Protein AF-A0A2I0T4H5-F1 (afdb_monomer)

Foldseek 3Di:
DCQDPVNLVVVQVVLQVVLVVCVVVVHDDPLQLDADAQADPSRPPDWHDRPPDTHHHDQWHQDPNFIDGNPDDPVRSVVRVVVVVVVVVCVVVVVPDDDDDDDDDDDPDDDDDDDDDPDDDDDDDDDDDDDDDDDDDDDDDDDDDDDDD

pLDDT: mean 70.09, std 22.13, range [31.41, 95.44]

Solvent-accessible surface area (backbone atoms only — not comparable to full-atom values): 10332 Å² total; per-residue (Å²): 114,69,71,38,75,66,33,50,51,51,54,42,52,52,34,45,52,50,44,54,48,29,58,76,68,73,46,85,77,66,60,91,76,49,58,45,69,64,61,60,95,74,45,82,73,78,86,45,50,54,76,95,44,74,47,51,78,38,66,58,50,74,55,99,91,44,78,48,47,40,87,54,52,72,68,57,52,52,51,51,54,50,51,52,52,50,54,56,50,44,63,70,58,67,76,73,77,89,84,82,82,83,79,89,88,77,82,92,78,83,93,76,81,84,89,79,84,92,76,82,88,84,83,90,83,88,83,86,88,80,86,88,83,84,83,88,84,86,85,86,85,84,87,82,88,85,85,90,133

Mean predicted aligned error: 18.09 Å

Nearest PDB structures (foldseek):
  5fvd-assembly2_C  TM=3.727E-01  e=3.040E+00  human metapneumovirus

Sequence (149 aa):
MADTPEGSAAIQQDLDRLGTWAERNQMKFNKGMCRVLHLGRNNPLHQYRLGADLLESSSAKRDWGVLVDNRMTMRQQCALVARKANGILGYWHGQQVEGGHPPPLLCPGEATSGVLCPFLGSPVQEGQGTTGESPVEGYKDDQGTGAPL

Structure (mmCIF, N/CA/C/O backbone):
data_AF-A0A2I0T4H5-F1
#
_entry.id   AF-A0A2I0T4H5-F1
#
loop_
_atom_site.group_PDB
_atom_site.id
_atom_site.type_symbol
_atom_site.label_atom_id
_atom_site.label_alt_id
_atom_site.label_comp_id
_atom_site.label_asym_id
_atom_site.label_entity_id
_atom_site.label_seq_id
_atom_site.pdbx_PDB_ins_code
_atom_site.Cartn_x
_atom_site.Cartn_y
_atom_site.Cartn_z
_atom_site.occupancy
_atom_site.B_iso_or_equiv
_atom_site.auth_seq_id
_atom_site.auth_comp_id
_atom_site.auth_asym_id
_atom_site.auth_atom_id
_atom_site.pdbx_PDB_model_num
ATOM 1 N N . MET A 1 1 ? -6.421 -8.389 -12.008 1.00 49.38 1 MET A N 1
ATOM 2 C CA . MET A 1 1 ? -7.227 -9.076 -10.972 1.00 49.38 1 MET A CA 1
ATOM 3 C C . MET A 1 1 ? -7.369 -8.259 -9.686 1.00 49.38 1 MET A C 1
ATOM 5 O O . MET A 1 1 ? -8.395 -8.403 -9.046 1.00 49.38 1 MET A O 1
ATOM 9 N N . ALA A 1 2 ? -6.436 -7.364 -9.328 1.00 52.47 2 ALA A N 1
ATOM 10 C CA . ALA A 1 2 ? -6.569 -6.523 -8.126 1.00 52.47 2 ALA A CA 1
ATOM 11 C C . ALA A 1 2 ? -7.521 -5.313 -8.274 1.00 52.47 2 ALA A C 1
ATOM 13 O O . ALA A 1 2 ? -8.027 -4.824 -7.275 1.00 52.47 2 ALA A O 1
ATOM 14 N N . ASP A 1 3 ? -7.801 -4.856 -9.499 1.00 64.44 3 ASP A N 1
ATOM 15 C CA . ASP A 1 3 ? -8.631 -3.660 -9.753 1.00 64.44 3 ASP A CA 1
ATOM 16 C C . ASP A 1 3 ? -10.136 -3.969 -9.877 1.00 64.44 3 ASP A C 1
ATOM 18 O O . ASP A 1 3 ? -10.906 -3.175 -10.409 1.00 64.44 3 ASP A O 1
ATOM 22 N N . THR A 1 4 ? -10.549 -5.158 -9.433 1.00 76.56 4 THR A N 1
ATOM 23 C CA . THR A 1 4 ? -11.948 -5.604 -9.442 1.00 76.56 4 THR A CA 1
ATOM 24 C C . THR A 1 4 ? -12.534 -5.479 -8.034 1.00 76.56 4 THR A C 1
ATOM 26 O O . THR A 1 4 ? -11.776 -5.626 -7.068 1.00 76.56 4 THR A O 1
ATOM 29 N N . PRO A 1 5 ? -13.846 -5.220 -7.879 1.00 76.88 5 PRO A N 1
ATOM 30 C CA . PRO A 1 5 ? -14.478 -5.158 -6.560 1.00 76.88 5 PRO A CA 1
ATOM 31 C C . PRO A 1 5 ? -14.263 -6.448 -5.747 1.00 76.88 5 PRO A C 1
ATOM 33 O O . PRO A 1 5 ? -14.064 -6.389 -4.531 1.00 76.88 5 PRO A O 1
ATOM 36 N N . GLU A 1 6 ? -14.187 -7.598 -6.418 1.00 83.75 6 GLU A N 1
ATOM 37 C CA . GLU A 1 6 ? -13.862 -8.896 -5.819 1.00 83.75 6 GLU A CA 1
ATOM 38 C C . GLU A 1 6 ? -12.426 -8.931 -5.270 1.00 83.75 6 GLU A C 1
ATOM 40 O O . GLU A 1 6 ? -12.184 -9.442 -4.177 1.00 83.75 6 GLU A O 1
ATOM 45 N N . GLY A 1 7 ? -11.473 -8.339 -5.997 1.00 85.5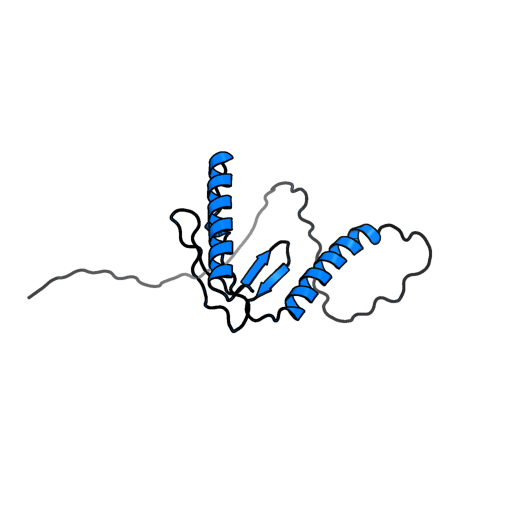0 7 GLY A N 1
ATOM 46 C CA . GLY A 1 7 ? -10.077 -8.225 -5.571 1.00 85.50 7 GLY A CA 1
ATOM 47 C C . GLY A 1 7 ? -9.908 -7.362 -4.319 1.00 85.50 7 GLY A C 1
ATOM 48 O O . GLY A 1 7 ? -9.212 -7.766 -3.387 1.00 85.50 7 GLY A O 1
ATOM 49 N N . SER A 1 8 ? -10.582 -6.209 -4.256 1.00 87.44 8 SER A N 1
ATOM 50 C CA . SER A 1 8 ? -10.573 -5.367 -3.050 1.00 87.44 8 SER A CA 1
ATOM 51 C C . SER A 1 8 ? -11.221 -6.058 -1.849 1.00 87.44 8 SER A C 1
ATOM 53 O O . SER A 1 8 ? -10.695 -5.972 -0.739 1.00 87.44 8 SER A O 1
ATOM 55 N N . ALA A 1 9 ? -12.317 -6.793 -2.061 1.00 91.19 9 ALA A N 1
ATOM 56 C CA . ALA A 1 9 ? -12.983 -7.531 -0.991 1.00 91.19 9 ALA A CA 1
ATOM 57 C C . ALA A 1 9 ? -12.084 -8.637 -0.412 1.00 91.19 9 ALA A C 1
ATOM 59 O O . ALA A 1 9 ? -12.007 -8.785 0.807 1.00 91.19 9 ALA A O 1
ATOM 60 N N . ALA A 1 10 ? -11.352 -9.361 -1.266 1.00 92.50 10 ALA A N 1
ATOM 61 C CA . ALA A 1 10 ? -10.402 -10.383 -0.828 1.00 92.50 10 ALA A CA 1
ATOM 62 C C . ALA A 1 10 ? -9.264 -9.794 0.027 1.00 92.50 10 ALA A C 1
ATOM 64 O O . ALA A 1 10 ? -8.939 -10.338 1.081 1.00 92.50 10 ALA A O 1
ATOM 65 N N . ILE A 1 11 ? -8.704 -8.644 -0.373 1.00 90.69 11 ILE A N 1
ATOM 66 C CA . ILE A 1 11 ? -7.651 -7.965 0.402 1.00 90.69 11 ILE A CA 1
ATOM 67 C C . ILE A 1 11 ? -8.177 -7.519 1.772 1.00 90.69 11 ILE A C 1
ATOM 69 O O . ILE A 1 11 ? -7.495 -7.710 2.780 1.00 90.69 11 ILE A O 1
ATOM 73 N N . GLN A 1 12 ? -9.386 -6.951 1.832 1.00 93.81 12 GLN A N 1
ATOM 74 C CA . GLN A 1 12 ? -9.989 -6.565 3.109 1.00 93.81 12 GLN A CA 1
ATOM 75 C C . GLN A 1 12 ? -10.223 -7.788 4.007 1.00 93.81 12 GLN A C 1
ATOM 77 O O . GLN A 1 12 ? -9.885 -7.750 5.187 1.00 93.81 12 GLN A O 1
ATOM 82 N N . GLN A 1 13 ? -10.711 -8.896 3.445 1.00 95.44 13 GLN A N 1
ATOM 83 C CA . GLN A 1 13 ? -10.909 -10.139 4.191 1.00 95.44 13 GLN A CA 1
ATOM 84 C C . GLN A 1 13 ? -9.596 -10.671 4.785 1.00 95.44 13 GLN A C 1
ATOM 86 O O . GLN A 1 13 ? -9.572 -11.129 5.929 1.00 95.44 13 GLN A O 1
ATOM 91 N N . ASP A 1 14 ? -8.492 -10.607 4.042 1.00 93.38 14 ASP A N 1
ATOM 92 C CA . ASP A 1 14 ? -7.184 -11.015 4.555 1.00 93.38 14 ASP A CA 1
ATOM 93 C C . ASP A 1 14 ? -6.679 -10.089 5.672 1.00 93.38 14 ASP A C 1
ATOM 95 O O . ASP A 1 14 ? -6.104 -10.574 6.651 1.00 93.38 14 ASP A O 1
ATOM 99 N N . LEU A 1 15 ? -6.944 -8.780 5.587 1.00 91.94 15 LEU A N 1
ATOM 100 C CA . LEU A 1 15 ? -6.657 -7.838 6.675 1.00 91.94 15 LEU A CA 1
ATOM 101 C C . LEU A 1 15 ? -7.482 -8.148 7.928 1.00 91.94 15 LEU A C 1
ATOM 103 O O . LEU A 1 15 ? -6.933 -8.147 9.030 1.00 91.94 15 LEU A O 1
ATOM 107 N N . ASP A 1 16 ? -8.761 -8.481 7.777 1.00 92.88 16 ASP A N 1
ATOM 108 C CA . ASP A 1 16 ? -9.620 -8.855 8.904 1.00 92.88 16 ASP A CA 1
ATOM 109 C C . ASP A 1 16 ? -9.098 -10.129 9.584 1.00 92.88 16 ASP A C 1
ATOM 111 O O . ASP A 1 16 ? -8.956 -10.182 10.810 1.00 92.88 16 ASP A O 1
ATOM 115 N N . ARG A 1 17 ? -8.707 -11.136 8.788 1.00 93.94 17 ARG A N 1
ATOM 116 C CA . ARG A 1 17 ? -8.087 -12.377 9.288 1.00 93.94 17 ARG A CA 1
ATOM 117 C C . ARG A 1 17 ? -6.769 -12.104 10.008 1.00 93.94 17 ARG A C 1
ATOM 119 O O . ARG A 1 17 ? -6.513 -12.721 11.045 1.00 93.94 17 ARG A O 1
ATOM 126 N N . LEU A 1 18 ? -5.954 -11.185 9.490 1.00 90.56 18 LEU A N 1
ATOM 127 C CA . LEU A 1 18 ? -4.708 -10.754 10.121 1.00 90.56 18 LEU A CA 1
ATOM 128 C C . LEU A 1 18 ? -4.967 -10.053 11.461 1.00 90.56 18 LEU A C 1
ATOM 130 O O . LEU A 1 18 ? -4.271 -10.338 12.437 1.00 90.56 18 LEU A O 1
ATOM 134 N N . GLY A 1 19 ? -5.986 -9.194 11.526 1.00 90.00 19 GLY A N 1
ATOM 135 C CA . GLY A 1 19 ? -6.431 -8.548 12.760 1.00 90.00 19 GLY A CA 1
ATOM 136 C C . GLY A 1 19 ? -6.834 -9.572 13.820 1.00 90.00 19 GLY A C 1
ATOM 137 O O . GLY A 1 19 ? -6.269 -9.583 14.915 1.00 90.00 19 GLY A O 1
ATOM 138 N N . THR A 1 20 ? -7.714 -10.513 13.466 1.00 91.62 20 THR A N 1
ATOM 139 C CA . THR A 1 20 ? -8.135 -11.574 14.395 1.00 91.62 20 THR A CA 1
ATOM 140 C C . THR A 1 20 ? -6.971 -12.478 14.810 1.00 91.62 20 THR A C 1
ATOM 142 O O . THR A 1 20 ? -6.912 -12.952 15.945 1.00 91.62 20 THR A O 1
ATOM 145 N N . TRP A 1 21 ? -6.030 -12.763 13.904 1.00 92.31 21 TRP A N 1
ATOM 146 C CA . TRP A 1 21 ? -4.841 -13.538 14.250 1.00 92.31 21 TRP A CA 1
ATOM 147 C C . TRP A 1 21 ? -3.967 -12.792 15.265 1.00 92.31 21 TRP A C 1
ATOM 149 O O . TRP A 1 21 ? -3.567 -13.393 16.260 1.00 92.31 21 TRP A O 1
ATOM 159 N N . ALA A 1 22 ? -3.722 -11.494 15.081 1.00 90.12 22 ALA A N 1
ATOM 160 C CA . ALA A 1 22 ? -2.949 -10.700 16.035 1.00 90.12 22 ALA A CA 1
ATOM 161 C C . ALA A 1 22 ? -3.595 -10.694 17.434 1.00 90.12 22 ALA A C 1
ATOM 163 O O . ALA A 1 22 ? -2.897 -10.903 18.425 1.00 90.12 22 ALA A O 1
ATOM 164 N N . GLU A 1 23 ? -4.923 -10.558 17.509 1.00 90.06 23 GLU A N 1
ATOM 165 C CA . GLU A 1 23 ? -5.684 -10.631 18.765 1.00 90.06 23 GLU A CA 1
ATOM 166 C C . GLU A 1 23 ? -5.530 -11.988 19.464 1.00 90.06 23 GLU A C 1
ATOM 168 O O . GLU A 1 23 ? -5.186 -12.039 20.646 1.00 90.06 23 GLU A O 1
ATOM 173 N N . ARG A 1 24 ? -5.710 -13.100 18.733 1.00 93.94 24 ARG A N 1
ATOM 174 C CA . ARG A 1 24 ? -5.559 -14.462 19.285 1.00 93.94 24 ARG A CA 1
ATOM 175 C C . ARG A 1 24 ? -4.158 -14.732 19.828 1.00 93.94 24 ARG A C 1
ATOM 177 O O . ARG A 1 24 ? -4.015 -15.467 20.798 1.00 93.94 24 ARG A O 1
ATOM 184 N N . ASN A 1 25 ? -3.141 -14.144 19.203 1.00 94.44 25 ASN A N 1
ATOM 185 C CA . ASN A 1 25 ? -1.745 -14.297 19.607 1.00 94.44 25 ASN A CA 1
ATOM 186 C C . ASN A 1 25 ? -1.285 -13.204 20.587 1.00 94.44 25 ASN A C 1
ATOM 188 O O . ASN A 1 25 ? -0.097 -13.126 20.885 1.00 94.44 25 ASN A O 1
ATOM 192 N N . GLN A 1 26 ? -2.200 -12.355 21.077 1.00 90.88 26 GLN A N 1
ATOM 193 C CA . GLN A 1 26 ? -1.910 -11.229 21.978 1.00 90.88 26 GLN A CA 1
ATOM 194 C C . GLN A 1 26 ? -0.799 -10.302 21.456 1.00 90.88 26 GLN A C 1
ATOM 196 O O . GLN A 1 26 ? -0.054 -9.689 22.223 1.00 90.88 26 GLN A O 1
ATOM 201 N N . MET A 1 27 ? -0.677 -10.183 20.135 1.00 89.38 27 MET A N 1
ATOM 202 C CA . MET A 1 27 ? 0.333 -9.343 19.512 1.00 89.38 27 MET A CA 1
ATOM 203 C C . MET A 1 27 ? -0.240 -7.978 19.165 1.00 89.38 27 MET A C 1
ATOM 205 O O . MET A 1 27 ? -1.276 -7.851 18.511 1.00 89.38 27 MET A O 1
ATOM 209 N N . LYS A 1 28 ? 0.494 -6.926 19.529 1.00 83.25 28 LYS A N 1
ATOM 210 C CA . LYS A 1 28 ? 0.163 -5.569 19.104 1.00 83.25 28 LYS A CA 1
ATOM 211 C C . LYS A 1 28 ? 0.613 -5.365 17.662 1.00 83.25 28 LYS A C 1
ATOM 213 O O . LYS A 1 28 ? 1.803 -5.232 17.384 1.00 83.25 28 LYS A O 1
ATOM 218 N N . PHE A 1 29 ? -0.344 -5.303 16.744 1.00 79.44 29 PHE A N 1
ATOM 219 C CA . PHE A 1 29 ? -0.048 -4.964 15.359 1.00 79.44 29 PHE A CA 1
ATOM 220 C C . PHE A 1 29 ? 0.407 -3.502 15.250 1.00 79.44 29 PHE A C 1
ATOM 222 O O . PHE A 1 29 ? -0.275 -2.586 15.721 1.00 79.44 29 PHE A O 1
ATOM 229 N N . ASN A 1 30 ? 1.561 -3.265 14.624 1.00 80.56 30 ASN A N 1
ATOM 230 C CA . ASN A 1 30 ? 2.065 -1.913 14.401 1.00 80.56 30 ASN A CA 1
ATOM 231 C C . ASN A 1 30 ? 1.370 -1.285 13.184 1.00 80.56 30 ASN A C 1
ATOM 233 O O . ASN A 1 30 ? 1.850 -1.363 12.053 1.00 80.56 30 ASN A O 1
ATOM 237 N N . LYS A 1 31 ? 0.218 -0.661 13.438 1.00 79.19 31 LYS A N 1
ATOM 238 C CA . LYS A 1 31 ? -0.650 -0.063 12.414 1.00 79.19 31 LYS A CA 1
ATOM 239 C C . LYS A 1 31 ? 0.056 1.024 11.598 1.00 79.19 31 LYS A C 1
ATOM 241 O O . LYS A 1 31 ? -0.107 1.051 10.387 1.00 79.19 31 LYS A O 1
ATOM 246 N N . GLY A 1 32 ? 0.916 1.836 12.221 1.00 80.88 32 GLY A N 1
ATOM 247 C CA . GLY A 1 32 ? 1.653 2.907 11.530 1.00 80.88 32 GLY A CA 1
ATOM 248 C C . GLY A 1 32 ? 2.656 2.404 10.483 1.00 80.88 32 GLY A C 1
ATOM 249 O O . GLY A 1 32 ? 2.970 3.111 9.529 1.00 80.88 32 GLY A O 1
ATOM 250 N N . MET A 1 33 ? 3.124 1.160 10.619 1.00 82.62 33 MET A N 1
ATOM 251 C CA . MET A 1 33 ? 3.999 0.516 9.630 1.00 82.62 33 MET A CA 1
ATOM 252 C C . MET A 1 33 ? 3.214 -0.109 8.469 1.00 82.62 33 MET A C 1
ATOM 254 O O . MET A 1 33 ? 3.773 -0.381 7.402 1.00 82.62 33 MET A O 1
ATOM 258 N N . CYS A 1 34 ? 1.914 -0.344 8.653 1.00 85.44 34 CYS A N 1
ATOM 259 C CA . CYS A 1 34 ? 1.058 -0.936 7.642 1.00 85.44 34 CYS A CA 1
ATOM 260 C C . CYS A 1 34 ? 0.424 0.164 6.792 1.00 85.44 34 CYS A C 1
ATOM 262 O O . CYS A 1 34 ? -0.614 0.725 7.121 1.00 85.44 34 CYS A O 1
ATOM 264 N N . ARG A 1 35 ? 1.085 0.474 5.679 1.00 89.62 35 ARG A N 1
ATOM 265 C CA . ARG A 1 35 ? 0.587 1.424 4.683 1.00 89.62 35 ARG A CA 1
ATOM 266 C C . ARG A 1 35 ? 0.179 0.713 3.405 1.00 89.62 35 ARG A C 1
ATOM 268 O O . ARG A 1 35 ? 0.822 -0.274 3.009 1.00 89.62 35 ARG A O 1
ATOM 275 N N . VAL A 1 36 ? -0.857 1.243 2.764 1.00 91.00 36 VAL A N 1
ATOM 276 C CA . VAL A 1 36 ? -1.365 0.783 1.471 1.00 91.00 36 VAL A CA 1
ATOM 277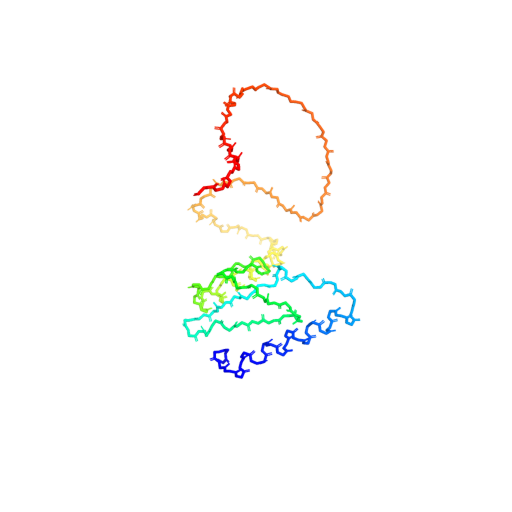 C C . VAL A 1 36 ? -0.544 1.435 0.366 1.00 91.00 36 VAL A C 1
ATOM 279 O O . VAL A 1 36 ? -0.390 2.654 0.326 1.00 91.00 36 VAL A O 1
ATOM 282 N N . LEU A 1 37 ? -0.005 0.619 -0.536 1.00 90.88 37 LEU A N 1
ATOM 283 C CA . LEU A 1 37 ? 0.664 1.086 -1.745 1.00 90.88 37 LEU A CA 1
ATOM 284 C C . LEU A 1 37 ? -0.224 0.748 -2.942 1.00 90.88 37 LEU A C 1
ATOM 286 O O . LEU A 1 37 ? -0.390 -0.422 -3.281 1.00 90.88 37 LEU A O 1
ATOM 290 N N . HIS A 1 38 ? -0.796 1.769 -3.575 1.00 89.31 38 HIS A N 1
ATOM 291 C CA . HIS A 1 38 ? -1.629 1.587 -4.761 1.00 89.31 38 HIS A CA 1
ATOM 292 C C . HIS A 1 38 ? -0.754 1.464 -5.999 1.00 89.31 38 HIS A C 1
ATOM 294 O O . HIS A 1 38 ? -0.038 2.397 -6.352 1.00 89.31 38 HIS A O 1
ATOM 300 N N . LEU A 1 39 ? -0.808 0.307 -6.650 1.00 85.38 39 LEU A N 1
ATOM 301 C CA . LEU A 1 39 ? -0.013 0.012 -7.836 1.00 85.38 39 LEU A CA 1
ATOM 302 C C . LEU A 1 39 ? -0.899 -0.030 -9.074 1.00 85.38 39 LEU A C 1
ATOM 304 O O . LEU A 1 39 ? -1.984 -0.605 -9.040 1.00 85.38 39 LEU A O 1
ATOM 308 N N . GLY A 1 40 ? -0.388 0.517 -10.178 1.00 81.81 40 GLY A N 1
ATOM 309 C CA . GLY A 1 40 ? -1.071 0.518 -11.469 1.00 81.81 40 GLY A CA 1
ATOM 310 C C . GLY A 1 40 ? -1.959 1.744 -11.688 1.00 81.81 40 GLY A C 1
ATOM 311 O O . GLY A 1 40 ? -2.536 2.306 -10.764 1.00 81.81 40 GLY A O 1
ATOM 312 N N . ARG A 1 41 ? -2.070 2.165 -12.953 1.00 77.81 41 ARG A N 1
ATOM 313 C CA . ARG A 1 41 ? -2.815 3.375 -13.351 1.00 77.81 41 ARG A CA 1
ATOM 314 C C . ARG A 1 41 ? -4.334 3.251 -13.200 1.00 77.81 41 ARG A C 1
ATOM 316 O O . ARG A 1 41 ? -5.000 4.268 -13.101 1.00 77.81 41 ARG A O 1
ATOM 323 N N . ASN A 1 42 ? -4.854 2.025 -13.189 1.00 78.94 42 ASN A N 1
ATOM 324 C CA . ASN A 1 42 ? -6.290 1.740 -13.126 1.00 78.94 42 ASN A CA 1
ATOM 325 C C . ASN A 1 42 ? -6.745 1.311 -11.723 1.00 78.94 42 ASN A C 1
ATOM 327 O O . ASN A 1 42 ? -7.862 0.828 -11.568 1.00 78.94 42 ASN A O 1
ATOM 331 N N . ASN A 1 43 ? -5.885 1.458 -10.712 1.00 81.00 43 ASN A N 1
ATOM 332 C CA . ASN A 1 43 ? -6.230 1.101 -9.346 1.00 81.00 43 ASN A CA 1
ATOM 333 C C . ASN A 1 43 ? -7.213 2.139 -8.784 1.00 81.00 43 ASN A C 1
ATOM 335 O O . ASN A 1 43 ? -6.868 3.323 -8.751 1.00 81.00 43 ASN A O 1
ATOM 339 N N . PRO A 1 44 ? -8.398 1.734 -8.300 1.00 80.69 44 PRO A N 1
ATOM 340 C CA . PRO A 1 44 ? -9.426 2.657 -7.817 1.00 80.69 44 PRO A CA 1
ATOM 341 C C . PRO A 1 44 ? -9.086 3.332 -6.474 1.00 80.69 44 PRO A C 1
ATOM 343 O O . PRO A 1 44 ? -9.958 3.952 -5.875 1.00 80.69 44 PRO A O 1
ATOM 346 N N . LEU A 1 45 ? -7.843 3.215 -5.985 1.00 87.94 45 LEU A N 1
ATOM 347 C CA . LEU A 1 45 ? -7.375 3.787 -4.717 1.00 87.94 45 LEU A CA 1
ATOM 348 C C . LEU A 1 45 ? -8.240 3.353 -3.523 1.00 87.94 45 LEU A C 1
ATOM 350 O O . LEU A 1 45 ? -8.624 4.159 -2.679 1.00 87.94 45 LEU A O 1
ATOM 354 N N . HIS A 1 46 ? -8.565 2.059 -3.474 1.00 88.75 46 HIS A N 1
ATOM 355 C CA . HIS A 1 46 ? -9.488 1.517 -2.480 1.00 88.75 46 HIS A CA 1
ATOM 356 C C . HIS A 1 46 ? -8.982 1.716 -1.045 1.00 88.75 46 HIS A C 1
ATOM 358 O O . HIS A 1 46 ? -7.822 1.452 -0.735 1.00 88.75 46 HIS A O 1
ATOM 364 N N . GLN A 1 47 ? -9.866 2.147 -0.154 1.00 91.69 47 GLN A N 1
ATOM 365 C CA . GLN A 1 47 ? -9.545 2.331 1.254 1.00 91.69 47 GLN A CA 1
ATOM 366 C C . GLN A 1 47 ? -9.682 1.016 2.019 1.00 91.69 4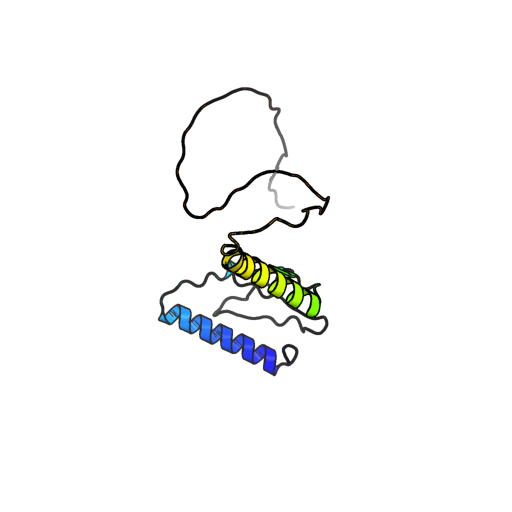7 GLN A C 1
ATOM 368 O O . GLN A 1 47 ? -10.695 0.335 1.905 1.00 91.69 47 GLN A O 1
ATOM 373 N N . TYR A 1 48 ? -8.677 0.693 2.830 1.00 91.75 48 TYR A N 1
ATOM 374 C CA 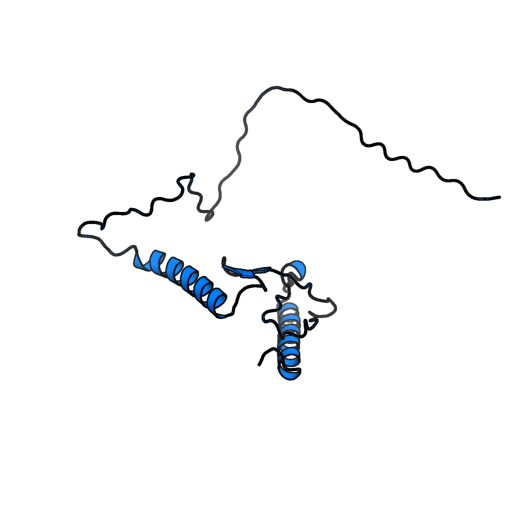. TYR A 1 48 ? -8.641 -0.540 3.612 1.00 91.75 48 TYR A CA 1
ATOM 375 C C . TYR A 1 48 ? -8.588 -0.248 5.103 1.00 91.75 48 TYR A C 1
ATOM 377 O O . TYR A 1 48 ? -8.002 0.750 5.533 1.00 91.75 48 TYR A O 1
ATOM 385 N N . ARG A 1 49 ? -9.171 -1.142 5.897 1.00 91.94 49 ARG A N 1
ATOM 386 C CA . ARG A 1 49 ? -9.191 -1.043 7.357 1.00 91.94 49 ARG A CA 1
ATOM 387 C C . ARG A 1 49 ? -8.491 -2.226 7.995 1.00 91.94 49 ARG A C 1
ATOM 389 O O . ARG A 1 49 ? -8.474 -3.322 7.443 1.00 91.94 49 ARG A O 1
ATOM 396 N N . LEU A 1 50 ? -7.946 -2.001 9.181 1.00 89.38 50 LEU A N 1
ATOM 397 C CA . LEU A 1 50 ? -7.470 -3.062 10.052 1.00 89.38 50 LEU A CA 1
ATOM 398 C C . LEU A 1 50 ? -8.120 -2.896 11.427 1.00 89.38 50 LEU A C 1
ATOM 400 O O . LEU A 1 50 ? -7.711 -2.055 12.234 1.00 89.38 50 LEU A O 1
ATOM 404 N N . GLY A 1 51 ? -9.164 -3.687 11.677 1.00 86.19 51 GLY A N 1
ATOM 405 C CA . GLY A 1 51 ? -10.067 -3.466 12.805 1.00 86.19 51 GLY A CA 1
ATOM 406 C C . GLY A 1 51 ? -10.843 -2.158 12.629 1.00 86.19 51 GLY A C 1
ATOM 407 O O . GLY A 1 51 ? -11.457 -1.928 11.590 1.00 86.19 51 GLY A O 1
ATOM 408 N N . ALA A 1 52 ? -10.804 -1.285 13.638 1.00 86.81 52 ALA A N 1
ATOM 409 C CA . ALA A 1 52 ? -11.470 0.019 13.590 1.00 86.81 52 ALA A CA 1
ATOM 410 C C . ALA A 1 52 ? -10.675 1.102 12.832 1.00 86.81 52 ALA A C 1
ATOM 412 O O . ALA A 1 52 ? -11.237 2.145 12.501 1.00 86.81 52 ALA A O 1
ATOM 413 N N . ASP A 1 53 ? -9.390 0.871 12.551 1.00 88.56 53 ASP A N 1
ATOM 414 C CA . ASP A 1 53 ? -8.498 1.899 12.012 1.00 88.56 53 ASP A CA 1
ATOM 415 C C . ASP A 1 53 ? -8.393 1.835 10.489 1.00 88.56 53 ASP A C 1
ATOM 417 O O . ASP A 1 53 ? -8.268 0.760 9.897 1.00 88.56 53 ASP A O 1
ATOM 421 N N . LEU A 1 54 ? -8.393 3.007 9.856 1.00 91.94 54 LEU A N 1
ATOM 422 C CA . LEU A 1 54 ? -8.145 3.155 8.428 1.00 91.94 54 LEU A CA 1
ATOM 423 C C . LEU A 1 54 ? -6.636 3.123 8.149 1.00 91.94 54 LEU A C 1
ATOM 425 O O . LEU A 1 54 ? -5.865 3.802 8.826 1.00 91.94 54 LEU A O 1
ATOM 429 N N . LEU A 1 55 ? -6.212 2.357 7.143 1.00 91.81 55 LEU A N 1
ATOM 430 C CA . LEU A 1 55 ? -4.809 2.313 6.737 1.00 91.81 55 LEU A CA 1
ATOM 431 C C . LEU A 1 55 ? -4.455 3.529 5.876 1.00 91.81 55 LEU A C 1
ATOM 433 O O . LEU A 1 55 ? -5.151 3.854 4.913 1.00 91.81 55 LEU A O 1
ATOM 437 N N . GLU A 1 56 ? -3.330 4.167 6.193 1.00 91.62 56 GLU A N 1
ATOM 438 C CA . GLU A 1 56 ? -2.798 5.268 5.393 1.00 91.62 56 GLU A CA 1
ATOM 439 C C . GLU A 1 56 ? -2.298 4.772 4.030 1.00 91.62 56 GLU A C 1
ATOM 441 O O . GLU A 1 56 ? -1.627 3.738 3.923 1.00 91.62 56 GLU A O 1
ATOM 446 N N . SER A 1 57 ? -2.556 5.551 2.981 1.00 90.81 57 SER A N 1
ATOM 447 C CA . SER A 1 57 ? -1.929 5.359 1.673 1.00 90.81 57 SER A CA 1
ATOM 448 C C . SER A 1 57 ? -0.515 5.944 1.651 1.00 90.81 57 SER A C 1
ATOM 450 O O . SER A 1 57 ? -0.273 7.010 2.214 1.00 90.81 57 SER A O 1
ATOM 452 N N . SER A 1 58 ? 0.405 5.306 0.931 1.00 90.56 58 SER A N 1
ATOM 453 C CA . SER A 1 58 ? 1.755 5.817 0.672 1.00 90.56 58 SER A CA 1
ATOM 454 C C . SER A 1 58 ? 2.083 5.765 -0.816 1.00 90.56 58 SER A C 1
ATOM 456 O O . SER A 1 58 ? 1.623 4.868 -1.524 1.00 90.56 58 SER A O 1
ATOM 458 N N . SER A 1 59 ? 2.922 6.688 -1.293 1.00 89.56 59 SER A N 1
ATOM 459 C CA . SER A 1 59 ? 3.457 6.640 -2.660 1.00 89.56 59 SER A CA 1
ATOM 460 C C . SER A 1 59 ? 4.588 5.627 -2.813 1.00 89.56 59 SER A C 1
ATOM 462 O O . SER A 1 59 ? 4.815 5.131 -3.910 1.00 89.56 59 SER A O 1
ATOM 464 N N . ALA A 1 60 ? 5.273 5.287 -1.720 1.00 90.81 60 ALA A N 1
ATOM 465 C CA . ALA A 1 60 ? 6.334 4.295 -1.716 1.00 90.81 60 ALA A CA 1
ATOM 466 C C . ALA A 1 60 ? 6.332 3.467 -0.428 1.00 90.81 60 ALA A C 1
ATOM 468 O O . ALA A 1 60 ? 5.968 3.949 0.650 1.00 90.81 60 ALA A O 1
ATOM 469 N N . LYS A 1 61 ? 6.761 2.211 -0.528 1.00 89.69 61 LYS A N 1
ATOM 470 C CA . LYS A 1 61 ? 6.901 1.290 0.600 1.00 89.69 61 LYS A CA 1
ATOM 471 C C . LYS A 1 61 ? 8.233 0.568 0.495 1.00 89.69 61 LYS A C 1
ATOM 473 O O . LYS A 1 61 ? 8.564 0.023 -0.554 1.00 89.69 61 LYS A O 1
ATOM 478 N N . ARG A 1 62 ? 9.003 0.570 1.583 1.00 88.50 62 ARG A N 1
ATOM 479 C CA . ARG A 1 62 ? 10.221 -0.230 1.690 1.00 88.50 62 ARG A CA 1
ATOM 480 C C . ARG A 1 62 ? 9.890 -1.519 2.422 1.00 88.50 62 ARG A C 1
ATOM 482 O O . ARG A 1 62 ? 9.553 -1.462 3.599 1.00 88.50 62 ARG A O 1
ATOM 489 N N . ASP A 1 63 ? 10.002 -2.642 1.729 1.00 82.00 63 ASP A N 1
ATOM 490 C CA . ASP A 1 63 ? 9.788 -3.969 2.301 1.00 82.00 63 ASP A CA 1
ATOM 491 C C . ASP A 1 63 ? 10.964 -4.880 1.939 1.00 82.00 63 ASP A C 1
ATOM 493 O O . ASP A 1 63 ? 11.465 -4.836 0.815 1.00 82.00 63 ASP A O 1
ATOM 497 N N . TRP A 1 64 ? 11.486 -5.623 2.918 1.00 75.06 64 TRP A N 1
ATOM 498 C CA . TRP A 1 64 ? 12.673 -6.488 2.763 1.00 75.06 64 TRP A CA 1
ATOM 499 C C . TRP A 1 64 ? 13.891 -5.817 2.090 1.00 75.06 64 TRP A C 1
ATOM 501 O O . TRP A 1 64 ? 14.674 -6.436 1.368 1.00 75.06 64 TRP A O 1
ATOM 511 N N . GLY A 1 65 ? 14.065 -4.512 2.323 1.00 85.00 65 GLY A N 1
ATOM 512 C CA . GLY A 1 65 ? 15.156 -3.720 1.749 1.00 85.00 65 GLY A CA 1
ATOM 513 C C . GLY A 1 65 ? 14.973 -3.342 0.274 1.00 85.00 65 GLY A C 1
ATOM 514 O O . GLY A 1 65 ? 15.906 -2.797 -0.317 1.00 85.00 65 GLY A O 1
ATOM 515 N N . VAL A 1 66 ? 13.800 -3.597 -0.309 1.00 89.38 66 VAL A N 1
ATOM 516 C CA . VAL A 1 66 ? 13.398 -3.121 -1.638 1.00 89.38 66 VAL A CA 1
ATOM 517 C C . VAL A 1 66 ? 12.436 -1.951 -1.464 1.00 89.38 66 VAL A C 1
ATOM 519 O O . VAL A 1 66 ? 11.424 -2.070 -0.779 1.00 89.38 66 VAL A O 1
ATOM 522 N N . LEU A 1 67 ? 12.754 -0.806 -2.069 1.00 91.19 67 LEU A N 1
ATOM 523 C CA . LEU A 1 67 ? 11.833 0.324 -2.157 1.00 91.19 67 LEU A CA 1
ATOM 524 C C . LEU A 1 67 ? 10.951 0.147 -3.393 1.00 91.19 67 LEU A C 1
ATOM 526 O O . LEU A 1 67 ? 11.452 0.141 -4.517 1.00 91.19 67 LEU A O 1
ATOM 530 N N . VAL A 1 68 ? 9.648 0.015 -3.174 1.00 90.19 68 VAL A N 1
ATOM 531 C CA . VAL A 1 68 ? 8.636 -0.059 -4.226 1.00 90.19 68 VAL A CA 1
ATOM 532 C C . VAL A 1 68 ? 7.881 1.261 -4.248 1.00 90.19 68 VAL A C 1
ATOM 534 O O . VAL A 1 68 ? 7.292 1.648 -3.242 1.00 90.19 68 VAL A O 1
ATOM 537 N N . ASP A 1 69 ? 7.905 1.946 -5.386 1.00 91.06 69 ASP A N 1
ATOM 538 C CA . ASP A 1 69 ? 7.190 3.205 -5.608 1.00 91.06 69 ASP A CA 1
ATOM 539 C C . ASP A 1 69 ? 5.997 2.983 -6.551 1.00 91.06 69 ASP A C 1
ATOM 541 O O . ASP A 1 69 ? 6.053 2.144 -7.458 1.00 91.06 69 ASP A O 1
ATOM 545 N N . ASN A 1 70 ? 4.908 3.719 -6.335 1.00 89.25 70 ASN A N 1
ATOM 546 C CA . ASN A 1 70 ? 3.674 3.595 -7.110 1.00 89.25 70 ASN A CA 1
ATOM 547 C C . ASN A 1 70 ? 3.815 4.033 -8.576 1.00 89.25 70 ASN A C 1
ATOM 549 O O . ASN A 1 70 ? 2.989 3.655 -9.410 1.00 89.25 70 ASN A O 1
ATOM 553 N N . ARG A 1 71 ? 4.869 4.783 -8.915 1.00 89.06 71 ARG A N 1
ATOM 554 C CA . ARG A 1 71 ? 5.201 5.183 -10.289 1.00 89.06 71 ARG A CA 1
ATOM 555 C C . ARG A 1 71 ? 5.922 4.080 -11.059 1.00 89.06 71 ARG A C 1
ATOM 557 O O . ARG A 1 71 ? 6.072 4.197 -12.276 1.00 89.06 71 ARG A O 1
ATOM 564 N N . MET A 1 72 ? 6.382 3.022 -10.387 1.00 88.56 72 MET A N 1
ATOM 565 C CA . MET A 1 72 ? 7.058 1.912 -11.053 1.00 88.56 72 MET A CA 1
ATOM 566 C C . MET A 1 72 ? 6.081 1.048 -11.846 1.00 88.56 72 MET A C 1
ATOM 568 O O . MET A 1 72 ? 4.985 0.712 -11.402 1.00 88.56 72 MET A O 1
ATOM 572 N N . THR A 1 73 ? 6.529 0.607 -13.016 1.00 89.25 73 THR A N 1
ATOM 573 C CA . THR A 1 73 ? 5.863 -0.466 -13.758 1.00 89.25 73 THR A CA 1
ATOM 574 C C . THR A 1 73 ? 6.099 -1.813 -13.075 1.00 89.25 73 THR A C 1
ATOM 576 O O . THR A 1 73 ? 7.134 -2.026 -12.441 1.00 89.25 73 THR A O 1
ATOM 579 N N . MET A 1 74 ? 5.195 -2.773 -13.287 1.00 84.25 74 MET A N 1
ATOM 580 C CA . MET A 1 74 ? 5.345 -4.133 -12.752 1.00 84.25 74 MET A CA 1
ATOM 581 C C . MET A 1 74 ? 6.695 -4.764 -13.139 1.00 84.25 74 MET A C 1
ATOM 583 O O . MET A 1 74 ? 7.357 -5.389 -12.318 1.00 84.25 74 MET A O 1
ATOM 587 N N . ARG A 1 75 ? 7.166 -4.527 -14.374 1.00 89.38 75 ARG A N 1
ATOM 588 C CA . ARG A 1 75 ? 8.466 -5.029 -14.850 1.00 89.38 75 ARG A CA 1
ATOM 589 C C . ARG A 1 75 ? 9.636 -4.465 -14.039 1.00 89.38 75 ARG A C 1
ATOM 591 O O . ARG A 1 75 ? 10.556 -5.209 -13.712 1.00 89.38 75 ARG A O 1
ATOM 598 N N . GLN A 1 76 ? 9.608 -3.171 -13.716 1.00 91.62 76 GLN A N 1
ATOM 599 C CA . GLN A 1 76 ? 10.650 -2.537 -12.902 1.00 91.62 76 GLN A CA 1
ATOM 600 C C . GLN A 1 76 ? 10.648 -3.083 -11.473 1.00 91.62 76 GLN A C 1
ATOM 602 O O . GLN A 1 76 ? 11.713 -3.369 -10.932 1.00 91.62 76 GLN A O 1
ATOM 607 N N . GLN A 1 77 ? 9.465 -3.295 -10.895 1.00 88.50 77 GLN A N 1
ATOM 608 C CA . GLN A 1 77 ? 9.335 -3.895 -9.567 1.00 88.50 77 GLN A CA 1
ATOM 609 C C . GLN A 1 77 ? 9.903 -5.317 -9.543 1.00 88.50 77 GLN A C 1
ATOM 611 O O . GLN A 1 77 ? 10.754 -5.622 -8.706 1.00 88.50 77 GLN A O 1
ATOM 616 N N . CYS A 1 78 ? 9.524 -6.159 -10.512 1.00 89.44 78 CYS A N 1
ATOM 617 C CA . CYS A 1 78 ? 10.071 -7.510 -10.648 1.00 89.44 78 CYS A CA 1
ATOM 618 C C . CYS A 1 78 ? 11.599 -7.497 -10.786 1.00 89.44 78 CYS A C 1
ATOM 620 O O . CYS A 1 78 ? 12.280 -8.277 -10.122 1.00 89.44 78 CYS A O 1
ATOM 622 N N . ALA A 1 79 ? 12.150 -6.592 -11.601 1.00 92.25 79 ALA A N 1
ATOM 623 C CA . ALA A 1 79 ? 13.593 -6.476 -11.781 1.00 92.25 79 ALA A CA 1
ATOM 624 C C . ALA A 1 79 ? 14.317 -6.084 -10.479 1.00 92.25 79 ALA A C 1
ATOM 626 O O . ALA A 1 79 ? 15.383 -6.626 -10.190 1.00 92.25 79 ALA A O 1
ATOM 627 N N . LEU A 1 80 ? 13.750 -5.179 -9.674 1.00 90.69 80 LEU A N 1
ATOM 628 C CA . LEU A 1 80 ? 14.340 -4.767 -8.396 1.00 90.69 80 LEU A CA 1
ATOM 629 C C . LEU A 1 80 ? 14.326 -5.888 -7.356 1.00 90.69 80 LEU A C 1
ATOM 631 O O . LEU A 1 80 ? 15.349 -6.128 -6.710 1.00 90.69 80 LEU A O 1
ATOM 635 N N . VAL A 1 81 ? 13.204 -6.598 -7.229 1.00 88.75 81 VAL A N 1
ATOM 636 C CA . VAL A 1 81 ? 13.090 -7.746 -6.317 1.00 88.75 81 VAL A CA 1
ATOM 637 C C . VAL A 1 81 ? 14.071 -8.845 -6.726 1.00 88.75 81 VAL A C 1
ATOM 639 O O . VAL A 1 81 ? 14.835 -9.318 -5.885 1.00 88.75 81 VAL A O 1
ATOM 642 N N . ALA A 1 82 ? 14.133 -9.182 -8.019 1.00 90.75 82 ALA A N 1
ATOM 643 C CA . ALA A 1 82 ? 15.076 -10.170 -8.539 1.00 90.75 82 ALA A CA 1
ATOM 644 C C . ALA A 1 82 ? 16.534 -9.756 -8.292 1.00 90.75 82 ALA A C 1
ATOM 646 O O . ALA A 1 82 ? 17.333 -10.558 -7.818 1.00 90.75 82 ALA A O 1
ATOM 647 N N . ARG A 1 83 ? 16.888 -8.487 -8.535 1.00 89.62 83 ARG A N 1
ATOM 648 C CA . ARG A 1 83 ? 18.237 -7.973 -8.250 1.00 89.62 83 ARG A CA 1
ATOM 649 C C . ARG A 1 83 ? 18.604 -8.089 -6.774 1.00 89.62 83 ARG A C 1
ATOM 651 O O . ARG A 1 83 ? 19.720 -8.501 -6.467 1.00 89.62 83 ARG A O 1
ATOM 658 N N . LYS A 1 84 ? 17.695 -7.730 -5.863 1.00 89.00 84 LYS A N 1
ATOM 659 C CA . LYS A 1 84 ? 17.947 -7.825 -4.419 1.00 89.00 84 LYS A CA 1
ATOM 660 C C . LYS A 1 84 ? 18.111 -9.281 -3.982 1.00 89.00 84 LYS A C 1
ATOM 662 O O . LYS A 1 84 ? 19.064 -9.582 -3.267 1.00 89.00 84 LYS A O 1
ATOM 667 N N . ALA A 1 85 ? 17.234 -10.167 -4.453 1.00 88.44 85 ALA A N 1
ATOM 668 C CA . ALA A 1 85 ? 17.303 -11.599 -4.178 1.00 88.44 85 ALA A CA 1
ATOM 669 C C . ALA A 1 85 ? 18.606 -12.218 -4.706 1.00 88.44 85 ALA A C 1
ATOM 671 O O . ALA A 1 85 ? 19.277 -12.942 -3.975 1.00 88.44 85 ALA A O 1
ATOM 672 N N . ASN A 1 86 ? 19.023 -11.859 -5.923 1.00 89.44 86 ASN A N 1
ATOM 673 C CA . ASN A 1 86 ? 20.282 -12.320 -6.508 1.00 89.44 86 ASN A CA 1
ATOM 674 C C . ASN A 1 86 ? 21.505 -11.794 -5.747 1.00 89.44 86 ASN A C 1
ATOM 676 O O . ASN A 1 86 ? 22.484 -12.517 -5.613 1.00 89.44 86 ASN A O 1
ATOM 680 N N . GLY A 1 87 ? 21.455 -10.569 -5.214 1.00 84.00 87 GLY A N 1
ATOM 681 C CA . GLY A 1 87 ? 22.512 -10.048 -4.342 1.00 84.00 87 GLY A CA 1
ATOM 682 C C . GLY A 1 87 ? 22.636 -10.835 -3.035 1.00 84.00 87 GLY A C 1
ATOM 683 O O . GLY A 1 87 ? 23.745 -11.124 -2.597 1.00 84.00 87 GLY A O 1
ATOM 684 N N . ILE A 1 88 ? 21.506 -11.238 -2.444 1.00 82.88 88 ILE A N 1
ATOM 685 C CA . ILE A 1 88 ? 21.498 -12.118 -1.268 1.00 82.88 88 ILE A CA 1
ATOM 686 C C . ILE A 1 88 ? 22.052 -13.494 -1.650 1.00 82.88 88 ILE A C 1
ATOM 688 O O . ILE A 1 88 ? 22.950 -13.985 -0.983 1.00 82.88 88 ILE A O 1
ATOM 692 N N . LEU A 1 89 ? 21.590 -14.099 -2.747 1.00 79.88 89 LEU A N 1
ATOM 693 C CA . LEU A 1 89 ? 22.076 -15.404 -3.208 1.00 79.88 89 LEU A CA 1
ATOM 694 C C . LEU A 1 89 ? 23.577 -15.394 -3.540 1.00 79.88 89 LEU A C 1
ATOM 696 O O . LEU A 1 89 ? 24.293 -16.326 -3.186 1.00 79.88 89 LEU A O 1
ATOM 700 N N . GLY A 1 90 ? 24.064 -14.327 -4.174 1.00 78.81 90 GLY A N 1
ATOM 701 C CA . GLY A 1 90 ? 25.478 -14.132 -4.483 1.00 78.81 90 GLY A CA 1
ATOM 702 C C . GLY A 1 90 ? 26.354 -14.001 -3.237 1.00 78.81 90 GLY A C 1
ATOM 703 O O . GLY A 1 90 ? 27.491 -14.451 -3.268 1.00 78.81 90 GLY A O 1
ATOM 704 N N . TYR A 1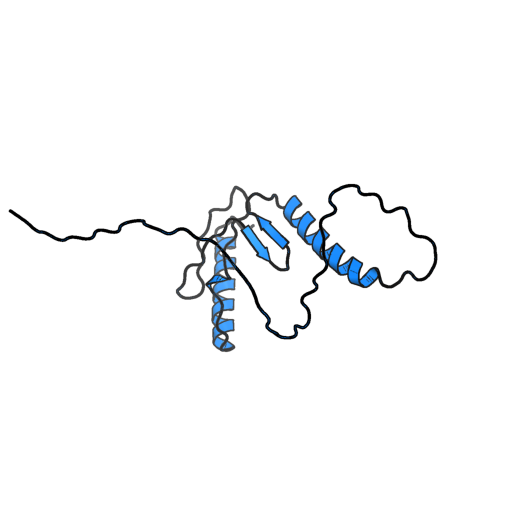 91 ? 25.832 -13.472 -2.125 1.00 70.31 91 TYR A N 1
ATOM 705 C CA . TYR A 1 91 ? 26.541 -13.480 -0.840 1.00 70.31 91 TYR A CA 1
ATOM 706 C C . TYR A 1 91 ? 26.777 -14.911 -0.331 1.00 70.31 91 TYR A C 1
ATOM 708 O O . TYR A 1 91 ? 27.861 -15.221 0.152 1.00 70.31 91 TYR A O 1
ATOM 716 N N . TRP A 1 92 ? 25.799 -15.802 -0.512 1.00 70.12 92 TRP A N 1
ATOM 717 C CA . TRP A 1 92 ? 25.915 -17.206 -0.109 1.00 70.12 92 TRP A CA 1
ATOM 718 C C . TRP A 1 92 ? 26.771 -18.036 -1.074 1.00 70.12 92 TRP A C 1
ATOM 720 O O . TRP A 1 92 ? 27.520 -18.905 -0.640 1.00 70.12 92 TRP A O 1
ATOM 730 N N . HIS A 1 93 ? 26.688 -17.766 -2.380 1.00 67.31 93 HIS A N 1
ATOM 731 C CA . HIS A 1 93 ? 27.432 -18.512 -3.404 1.00 67.31 93 HIS A CA 1
ATOM 732 C C . HIS A 1 93 ? 28.851 -17.958 -3.652 1.00 67.31 93 HIS A C 1
ATOM 734 O O . HIS A 1 93 ? 29.718 -18.656 -4.173 1.00 67.31 93 HIS A O 1
ATOM 740 N N . GLY A 1 94 ? 29.118 -16.706 -3.273 1.00 56.16 94 GLY A N 1
ATOM 741 C CA . GLY A 1 94 ? 30.408 -16.028 -3.436 1.00 56.16 94 GLY A CA 1
ATOM 742 C C . GLY A 1 94 ? 31.489 -16.452 -2.439 1.00 56.16 94 GLY A C 1
ATOM 743 O O . GLY A 1 94 ? 32.588 -15.911 -2.490 1.00 56.16 94 GLY A O 1
ATOM 744 N N . GLN A 1 95 ? 31.203 -17.405 -1.546 1.00 56.09 95 GLN A N 1
ATOM 745 C CA . GLN A 1 95 ? 32.164 -17.926 -0.567 1.00 56.09 95 GLN A CA 1
ATOM 746 C C . GLN A 1 95 ? 32.825 -19.251 -0.992 1.00 56.09 95 GLN A C 1
ATOM 748 O O . GLN A 1 95 ? 33.673 -19.767 -0.272 1.00 56.09 95 GLN A O 1
ATOM 753 N N . GLN A 1 96 ? 32.495 -19.785 -2.177 1.00 53.81 96 GLN A N 1
ATOM 754 C CA . GLN A 1 96 ? 33.165 -20.953 -2.764 1.00 53.81 96 GLN A CA 1
ATOM 755 C C . GLN A 1 96 ? 33.740 -20.664 -4.156 1.00 53.81 96 GLN A C 1
ATOM 757 O O . GLN A 1 96 ? 33.274 -21.212 -5.151 1.00 53.81 96 GLN A O 1
ATOM 762 N N . VAL A 1 97 ? 34.799 -19.856 -4.229 1.00 40.78 97 VAL A N 1
ATOM 763 C CA . VAL A 1 97 ? 35.801 -19.988 -5.302 1.00 40.78 97 VAL A CA 1
ATOM 764 C C . VAL A 1 97 ? 37.186 -19.764 -4.693 1.00 40.78 97 VAL A C 1
ATOM 766 O O . VAL A 1 97 ? 37.758 -18.681 -4.773 1.00 40.78 97 VAL A O 1
ATOM 769 N N . GLU A 1 98 ? 37.718 -20.803 -4.054 1.00 49.91 98 GLU A N 1
ATOM 770 C CA . GLU A 1 98 ? 39.165 -20.954 -3.897 1.00 49.91 98 GLU A CA 1
ATOM 771 C C . GLU A 1 98 ? 39.726 -21.452 -5.236 1.00 49.91 98 GLU A C 1
ATOM 773 O O . GLU A 1 98 ? 39.398 -22.553 -5.680 1.00 49.91 98 GLU A O 1
ATOM 778 N N . GLY A 1 99 ? 40.568 -20.632 -5.870 1.00 46.81 99 GLY A N 1
ATOM 779 C CA . GLY A 1 99 ? 41.490 -21.071 -6.920 1.00 46.81 99 GLY A CA 1
ATOM 780 C C . GLY A 1 99 ? 41.216 -20.549 -8.333 1.00 46.81 99 GLY A C 1
ATOM 781 O O . GLY A 1 99 ? 40.561 -21.212 -9.129 1.00 46.81 99 GLY A O 1
ATOM 782 N N . GLY A 1 100 ? 41.855 -19.423 -8.681 1.00 41.44 100 GLY A N 1
ATOM 783 C CA . GLY A 1 100 ? 42.233 -19.108 -10.068 1.00 41.44 100 GLY A CA 1
ATOM 784 C C . GLY A 1 100 ? 41.741 -17.765 -10.619 1.00 41.44 100 GLY A C 1
ATOM 785 O O . GLY A 1 100 ? 40.707 -17.721 -11.263 1.00 41.44 100 GLY A O 1
ATOM 786 N N . HIS A 1 101 ? 42.552 -16.715 -10.423 1.00 38.62 101 HIS A N 1
ATOM 787 C CA . HIS A 1 101 ? 42.582 -15.410 -11.123 1.00 38.62 101 HIS A CA 1
ATOM 788 C C . HIS A 1 101 ? 41.265 -14.594 -11.274 1.00 38.62 101 HIS A C 1
ATOM 790 O O . HIS A 1 101 ? 40.357 -14.998 -11.998 1.00 38.62 101 HIS A O 1
ATOM 796 N N . PRO A 1 102 ? 41.175 -13.372 -10.702 1.00 52.62 102 PRO A N 1
ATOM 797 C CA . PRO A 1 102 ? 39.993 -12.521 -10.854 1.00 52.62 102 PRO A CA 1
ATOM 798 C C . PRO A 1 102 ? 39.922 -11.853 -12.246 1.00 52.62 102 PRO A C 1
ATOM 800 O O . PRO A 1 102 ? 40.956 -11.424 -12.768 1.00 52.62 102 PRO A O 1
ATOM 803 N N . PRO A 1 103 ? 38.724 -11.683 -12.844 1.00 46.06 103 PRO A N 1
ATOM 804 C CA . PRO A 1 103 ? 38.549 -10.799 -13.991 1.00 46.06 103 PRO A CA 1
ATOM 805 C C . PRO A 1 103 ? 38.641 -9.327 -13.540 1.00 46.06 103 PRO A C 1
ATOM 807 O O . PRO A 1 103 ? 38.289 -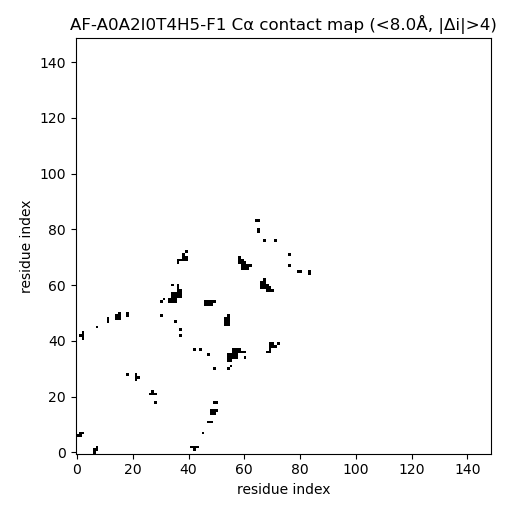9.011 -12.399 1.00 46.06 103 PRO A O 1
ATOM 810 N N . PRO A 1 104 ? 39.109 -8.409 -14.407 1.00 46.91 104 PRO A N 1
ATOM 811 C CA . PRO A 1 104 ? 39.358 -7.025 -14.028 1.00 46.91 104 PRO A CA 1
ATOM 812 C C . PRO A 1 104 ? 38.058 -6.327 -13.617 1.00 46.91 104 PRO A C 1
ATOM 814 O O . PRO A 1 104 ? 37.134 -6.150 -14.410 1.00 46.91 104 PRO A O 1
ATOM 817 N N . LEU A 1 105 ? 38.018 -5.907 -12.355 1.00 53.88 105 LEU A N 1
ATOM 818 C CA . LEU A 1 105 ? 37.040 -4.970 -11.825 1.00 53.88 105 LEU A CA 1
ATOM 819 C C . LEU A 1 105 ? 37.304 -3.586 -12.426 1.00 53.88 105 LEU A C 1
ATOM 821 O O . LEU A 1 105 ? 38.211 -2.891 -11.978 1.00 53.88 105 LEU A O 1
ATOM 825 N N . LEU A 1 106 ? 36.499 -3.163 -13.399 1.00 42.72 106 LEU A N 1
ATOM 826 C CA . LEU A 1 106 ? 36.352 -1.749 -13.749 1.00 42.72 106 LEU A CA 1
ATOM 827 C C . LEU A 1 106 ? 34.891 -1.442 -14.094 1.00 42.72 106 LEU A C 1
ATOM 829 O O . LEU A 1 106 ? 34.477 -1.516 -15.246 1.00 42.72 106 LEU A O 1
ATOM 833 N N . CYS A 1 107 ? 34.127 -1.030 -13.085 1.00 31.41 107 CYS A N 1
ATOM 834 C CA . CYS A 1 107 ? 33.055 -0.058 -13.283 1.00 31.41 107 CYS A CA 1
ATOM 835 C C . CYS A 1 107 ? 33.539 1.253 -12.642 1.00 31.41 107 CYS A C 1
ATOM 837 O O . CYS A 1 107 ? 33.584 1.328 -11.414 1.00 31.41 107 CYS A O 1
ATOM 839 N N . PRO A 1 108 ? 33.961 2.264 -13.423 1.00 43.25 108 PRO A N 1
ATOM 840 C CA . PRO A 1 108 ? 34.274 3.576 -12.881 1.00 43.25 108 PRO A CA 1
ATOM 841 C C . PRO A 1 108 ? 32.962 4.309 -12.594 1.00 43.25 108 PRO A C 1
ATOM 843 O O . PRO A 1 108 ? 32.183 4.587 -13.502 1.00 43.25 108 PRO A O 1
ATOM 846 N N . GLY A 1 109 ? 32.710 4.603 -11.323 1.00 43.19 109 GLY A N 1
ATOM 847 C CA . GLY A 1 109 ? 31.550 5.379 -10.907 1.00 43.19 109 GLY A CA 1
ATOM 848 C C . GLY A 1 109 ? 31.324 5.299 -9.408 1.00 43.19 109 GLY A C 1
ATOM 849 O O . GLY A 1 109 ? 30.618 4.416 -8.944 1.00 43.19 109 GLY A O 1
ATOM 850 N N . GLU A 1 110 ? 31.908 6.272 -8.707 1.00 39.00 110 GLU A N 1
ATOM 851 C CA . GLU A 1 110 ? 31.629 6.673 -7.321 1.00 39.00 110 GLU A CA 1
ATOM 852 C C . GLU A 1 110 ? 32.361 5.897 -6.216 1.00 39.00 110 GLU A C 1
ATOM 854 O O . GLU A 1 110 ? 31.853 4.993 -5.558 1.00 39.00 110 GLU A O 1
ATOM 859 N N . ALA A 1 111 ? 33.582 6.361 -5.944 1.00 45.19 111 ALA A N 1
ATOM 860 C CA . ALA A 1 111 ? 34.177 6.238 -4.626 1.00 45.19 111 ALA A CA 1
ATOM 861 C C . ALA A 1 111 ? 33.534 7.275 -3.691 1.00 45.19 111 ALA A C 1
ATOM 863 O O . ALA A 1 111 ? 33.807 8.468 -3.802 1.00 45.19 111 ALA A O 1
ATOM 864 N N . THR A 1 112 ? 32.723 6.834 -2.732 1.00 41.03 112 THR A N 1
ATOM 865 C CA . THR A 1 112 ? 32.631 7.487 -1.418 1.00 41.03 112 THR A CA 1
ATOM 866 C C . THR A 1 112 ? 32.352 6.428 -0.350 1.00 41.03 112 THR A C 1
ATOM 868 O O . THR A 1 112 ? 31.228 5.991 -0.162 1.00 41.03 112 THR A O 1
ATOM 871 N N . SER A 1 113 ? 33.440 6.025 0.308 1.00 39.25 113 SER A N 1
ATOM 872 C CA . SER A 1 113 ? 33.571 5.725 1.740 1.00 39.25 113 SER A CA 1
ATOM 873 C C . SER A 1 113 ? 32.626 4.722 2.435 1.00 39.25 113 SER A C 1
ATOM 875 O O . SER A 1 113 ? 31.442 4.972 2.616 1.00 39.25 113 SER A O 1
ATOM 877 N N . GLY A 1 114 ? 33.239 3.684 3.022 1.00 40.12 114 GLY A N 1
ATOM 878 C CA . GLY A 1 114 ? 32.933 3.270 4.400 1.00 40.12 114 GLY A CA 1
ATOM 879 C C . GLY A 1 114 ? 31.953 2.109 4.602 1.00 40.12 114 GLY A C 1
ATOM 880 O O . GLY A 1 114 ? 30.771 2.190 4.295 1.00 40.12 114 GLY A O 1
ATOM 881 N N . VAL A 1 115 ? 32.451 1.031 5.209 1.00 41.97 115 VAL A N 1
ATOM 882 C CA . VAL A 1 115 ? 31.691 -0.133 5.692 1.00 41.97 115 VAL A CA 1
ATOM 883 C C . VAL A 1 115 ? 30.921 0.220 6.970 1.00 41.97 115 VAL A C 1
ATOM 885 O O . VAL A 1 115 ? 31.502 0.813 7.873 1.00 41.97 115 VAL A O 1
ATOM 888 N N . LEU A 1 116 ? 29.677 -0.255 7.114 1.00 33.22 116 LEU A N 1
ATOM 889 C CA . LEU A 1 116 ? 29.128 -0.642 8.422 1.00 33.22 116 LEU A CA 1
ATOM 890 C C . LEU A 1 116 ? 28.006 -1.679 8.252 1.00 33.22 116 LEU A C 1
ATOM 892 O O . LEU A 1 116 ? 26.887 -1.366 7.852 1.00 33.22 116 LEU A O 1
ATOM 896 N N . CYS A 1 117 ? 28.337 -2.938 8.551 1.00 39.47 117 CYS A N 1
ATOM 897 C CA . CYS A 1 117 ? 27.371 -3.983 8.887 1.00 39.47 117 CYS A CA 1
ATOM 898 C C . CYS A 1 117 ? 26.794 -3.689 10.281 1.00 39.47 117 CYS A C 1
ATOM 900 O O . CYS A 1 117 ? 27.575 -3.632 11.228 1.00 39.47 117 CYS A O 1
ATOM 902 N N . PRO A 1 118 ? 25.467 -3.583 10.469 1.00 42.06 118 PRO A N 1
ATOM 903 C CA . PRO A 1 118 ? 24.864 -3.607 11.791 1.00 42.06 118 PRO A CA 1
ATOM 904 C C . PRO A 1 118 ? 24.264 -4.996 12.049 1.00 42.06 118 PRO A C 1
ATOM 906 O O . PRO A 1 118 ? 23.051 -5.184 12.019 1.00 42.06 118 PRO A O 1
ATOM 909 N N . PHE A 1 119 ? 25.117 -5.988 12.300 1.00 35.16 119 PHE A N 1
ATOM 910 C CA . PHE A 1 119 ? 24.715 -7.165 13.065 1.00 35.16 119 PHE A CA 1
ATOM 911 C C . PHE A 1 119 ? 25.635 -7.203 14.284 1.00 35.16 119 PHE A C 1
ATOM 913 O O . PHE A 1 119 ? 26.831 -7.420 14.138 1.00 35.16 119 PHE A O 1
ATOM 920 N N . LEU A 1 120 ? 25.045 -6.977 15.463 1.00 38.78 120 LEU A N 1
ATOM 921 C CA . LEU A 1 120 ? 25.656 -6.993 16.802 1.00 38.78 120 LEU A CA 1
ATOM 922 C C . LEU A 1 120 ? 26.381 -5.690 17.197 1.00 38.78 120 LEU A C 1
ATOM 924 O O . LEU A 1 120 ? 27.473 -5.380 16.738 1.00 38.78 120 LEU A O 1
ATOM 928 N N . GLY A 1 121 ? 25.726 -4.902 18.056 1.00 41.69 121 GLY A N 1
ATOM 929 C CA . GLY A 1 121 ? 26.251 -3.641 18.584 1.00 41.69 121 GLY A CA 1
ATOM 930 C C . GLY A 1 121 ? 27.287 -3.811 19.697 1.00 41.69 121 GLY A C 1
ATOM 931 O O . GLY A 1 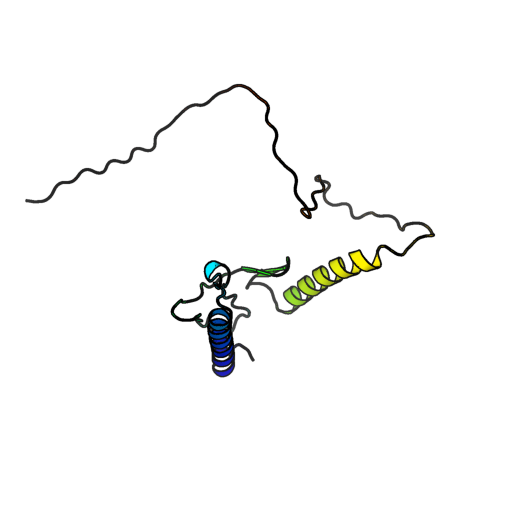121 ? 27.491 -4.909 20.212 1.00 41.69 121 GLY A O 1
ATOM 932 N N . SER A 1 122 ? 27.907 -2.697 20.096 1.00 34.25 122 SER A N 1
ATOM 933 C CA . SER A 1 122 ? 28.643 -2.524 21.360 1.00 34.25 122 SER A CA 1
ATOM 934 C C . SER A 1 122 ? 28.909 -1.024 21.644 1.00 34.25 122 SER A C 1
ATOM 936 O O . SER A 1 122 ? 28.673 -0.207 20.754 1.00 34.25 122 SER A O 1
ATOM 938 N N . PRO A 1 123 ? 29.266 -0.648 22.892 1.00 42.41 123 PRO A N 1
ATOM 939 C CA . PRO A 1 123 ? 28.702 0.499 23.618 1.00 42.41 123 PRO A CA 1
ATOM 940 C C . PRO A 1 123 ? 29.547 1.795 23.611 1.00 42.41 123 PRO A C 1
ATOM 942 O O . PRO A 1 123 ? 30.661 1.835 23.103 1.00 42.41 123 PRO A O 1
ATOM 945 N N . VAL A 1 124 ? 28.956 2.844 24.206 1.00 44.03 124 VAL A N 1
ATOM 946 C CA . VAL A 1 124 ? 29.460 4.206 24.513 1.00 44.03 124 VAL A CA 1
ATOM 947 C C . VAL A 1 124 ? 30.899 4.262 25.055 1.00 44.03 124 VAL A C 1
ATOM 949 O O . VAL A 1 124 ? 31.260 3.427 25.881 1.00 44.03 124 VAL A O 1
ATOM 952 N N . GLN A 1 125 ? 31.648 5.326 24.710 1.00 42.50 125 GLN A N 1
ATOM 953 C CA . GLN A 1 125 ? 32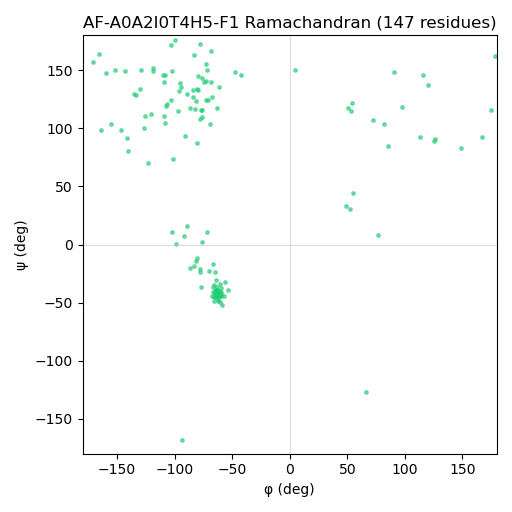.443 6.102 25.682 1.00 42.50 125 GLN A CA 1
ATOM 954 C C . GLN A 1 125 ? 32.808 7.524 25.202 1.00 42.50 125 GLN A C 1
ATOM 956 O O . GLN A 1 125 ? 32.930 7.792 24.010 1.00 42.50 125 GLN A O 1
ATOM 961 N N . GLU A 1 126 ? 32.883 8.407 26.199 1.00 38.56 126 GLU A N 1
ATOM 962 C CA . GLU A 1 126 ? 32.972 9.873 26.228 1.00 38.56 126 GLU A CA 1
ATOM 963 C C . GLU A 1 126 ? 34.285 10.486 25.703 1.00 38.56 126 GLU A C 1
ATOM 965 O O . GLU A 1 126 ? 35.312 9.816 25.654 1.00 38.56 126 GLU A O 1
ATOM 970 N N . GLY A 1 127 ? 34.275 11.811 25.462 1.00 39.47 127 GLY A N 1
ATOM 971 C CA . GLY A 1 127 ? 35.470 12.641 25.693 1.00 39.47 127 GLY A CA 1
ATOM 972 C C . GLY A 1 127 ? 35.698 13.867 24.793 1.00 39.47 127 GLY A C 1
ATOM 973 O O . GLY A 1 127 ? 36.503 13.781 23.881 1.00 39.47 127 GLY A O 1
ATOM 974 N N . GLN A 1 128 ? 35.042 14.994 25.126 1.00 36.16 128 GLN A N 1
ATOM 975 C CA . GLN A 1 128 ? 35.523 16.407 25.140 1.00 36.16 128 GLN A CA 1
ATOM 976 C C . GLN A 1 128 ? 36.181 17.007 23.868 1.00 36.16 128 GLN A C 1
ATOM 978 O O . GLN A 1 128 ? 37.247 16.586 23.449 1.00 36.16 128 GLN A O 1
ATOM 983 N N . GLY A 1 129 ? 35.590 18.017 23.209 1.00 36.22 129 GLY A N 1
ATOM 984 C CA . GLY A 1 129 ? 35.685 19.467 23.521 1.00 36.22 129 GLY A CA 1
ATOM 985 C C . GLY A 1 129 ? 36.397 20.168 22.334 1.00 36.22 129 GLY A C 1
ATOM 986 O O . GLY A 1 129 ? 37.225 19.533 21.701 1.00 36.22 129 GLY A O 1
ATOM 987 N N . THR A 1 130 ? 36.155 21.399 21.874 1.00 33.31 130 THR A N 1
ATOM 988 C CA . THR A 1 130 ? 35.615 22.636 22.458 1.00 33.31 130 THR A CA 1
ATOM 989 C C . THR A 1 130 ? 35.362 23.686 21.347 1.00 33.31 130 THR A C 1
ATOM 991 O O . THR A 1 130 ? 36.078 23.672 20.351 1.00 33.31 130 THR A O 1
ATOM 994 N N . THR A 1 131 ? 34.467 24.652 21.624 1.00 33.38 131 THR A N 1
ATOM 995 C CA . THR A 1 131 ? 34.459 26.065 21.140 1.00 33.38 131 THR A CA 1
ATOM 996 C C . THR A 1 131 ? 34.103 26.299 19.664 1.00 33.38 131 THR A C 1
ATOM 998 O O . THR A 1 131 ? 34.868 25.948 18.781 1.00 33.38 131 THR A O 1
ATOM 1001 N N . GLY A 1 132 ? 32.919 26.822 19.318 1.00 37.28 132 GLY A N 1
ATOM 1002 C CA . GLY A 1 132 ? 32.465 28.232 19.408 1.00 37.28 132 GLY A CA 1
ATOM 1003 C C . GLY A 1 132 ? 32.127 28.652 17.957 1.00 37.28 132 GLY A C 1
ATOM 1004 O O . GLY A 1 132 ? 32.817 28.209 17.054 1.00 37.28 132 GLY A O 1
ATOM 1005 N N . GLU A 1 133 ? 31.064 29.354 17.573 1.00 34.22 133 GLU A N 1
ATOM 1006 C CA . GLU A 1 133 ? 30.265 30.415 18.181 1.00 34.22 133 GLU A CA 1
ATOM 1007 C C . GLU A 1 133 ? 28.819 30.357 17.631 1.00 34.22 133 GLU A C 1
ATOM 1009 O O . GLU A 1 133 ? 28.591 29.973 16.484 1.00 34.22 133 GLU A O 1
ATOM 1014 N N . SER A 1 134 ? 27.847 30.778 18.445 1.00 40.34 134 SER A N 1
ATOM 1015 C CA . SER A 1 134 ? 26.506 31.190 17.993 1.00 40.34 134 SER A CA 1
ATOM 1016 C C . SER A 1 134 ? 26.537 32.654 17.523 1.00 40.34 134 SER A C 1
ATOM 1018 O O . SER A 1 134 ? 27.428 33.397 17.937 1.00 40.34 134 SER A O 1
ATOM 1020 N N . PRO A 1 135 ? 25.524 33.123 16.768 1.00 46.69 135 PRO A N 1
ATOM 1021 C CA . PRO A 1 135 ? 24.457 33.860 17.462 1.00 46.69 135 PRO A CA 1
ATOM 1022 C C . PRO A 1 135 ? 23.012 33.460 17.080 1.00 46.69 135 PRO A C 1
ATOM 1024 O O . PRO A 1 135 ? 22.651 33.411 15.908 1.00 46.69 135 PRO A O 1
ATOM 1027 N N . VAL A 1 136 ? 22.221 33.185 18.133 1.00 41.09 136 VAL A N 1
ATOM 1028 C CA . VAL A 1 136 ? 20.883 33.730 18.505 1.00 41.09 136 VAL A CA 1
ATOM 1029 C C . VAL A 1 136 ? 20.198 34.700 17.522 1.00 41.09 136 VAL A C 1
ATOM 1031 O O . VAL A 1 136 ? 20.865 35.531 16.924 1.00 41.09 136 VAL A O 1
ATOM 1034 N N . GLU A 1 137 ? 18.875 34.827 17.395 1.00 44.69 137 GLU A N 1
ATOM 1035 C CA . GLU A 1 137 ? 17.635 34.177 17.869 1.00 44.69 137 GLU A CA 1
ATOM 1036 C C . GLU A 1 137 ? 16.487 35.014 17.247 1.00 44.69 137 GLU A C 1
ATOM 1038 O O . GLU A 1 137 ? 16.701 36.178 16.899 1.00 44.69 137 GLU A O 1
ATOM 1043 N N . GLY A 1 138 ? 15.261 34.484 17.186 1.00 35.75 138 GLY A N 1
ATOM 1044 C CA . GLY A 1 138 ? 14.060 35.327 17.271 1.00 35.75 138 GLY A CA 1
ATOM 1045 C C . GLY A 1 138 ? 13.040 35.194 16.141 1.00 35.75 138 GLY A C 1
ATOM 1046 O O . GLY A 1 138 ? 13.035 35.984 15.201 1.00 35.75 138 GLY A O 1
ATOM 1047 N N . TYR A 1 139 ? 12.078 34.288 16.316 1.00 41.53 139 TYR A N 1
ATOM 1048 C CA . TYR A 1 139 ? 10.741 34.427 15.734 1.00 41.53 139 TYR A CA 1
ATOM 1049 C C . TYR A 1 139 ? 9.805 34.754 16.900 1.00 41.53 139 TYR A C 1
ATOM 1051 O O . TYR A 1 139 ? 9.755 34.007 17.874 1.00 41.53 139 TYR A O 1
ATOM 1059 N N . LYS A 1 140 ? 9.148 35.916 16.843 1.00 56.62 140 LYS A N 1
ATOM 1060 C CA . LYS A 1 140 ? 8.171 36.348 17.846 1.00 56.62 140 LYS A CA 1
ATOM 1061 C C . LYS A 1 140 ? 6.823 35.700 17.556 1.00 56.62 140 LYS A C 1
ATOM 1063 O O . LYS A 1 140 ? 6.269 35.915 16.480 1.00 56.62 140 LYS A O 1
ATOM 1068 N N . ASP A 1 141 ? 6.305 34.987 18.545 1.00 51.41 141 ASP A N 1
ATOM 1069 C CA . ASP A 1 141 ? 4.883 34.713 18.700 1.00 51.41 141 ASP A CA 1
ATOM 1070 C C . ASP A 1 141 ? 4.259 35.843 19.525 1.00 51.41 141 ASP A C 1
ATOM 1072 O O . ASP A 1 141 ? 4.745 36.147 20.612 1.00 51.41 141 ASP A O 1
ATOM 1076 N N . ASP A 1 142 ? 3.161 36.420 19.044 1.00 57.94 142 ASP A N 1
ATOM 1077 C CA . ASP A 1 142 ? 2.258 37.219 19.872 1.00 57.94 142 ASP A CA 1
ATOM 1078 C C . ASP A 1 142 ? 0.836 36.655 19.722 1.00 57.94 142 ASP A C 1
ATOM 1080 O O . ASP A 1 142 ? 0.201 36.760 18.671 1.00 57.94 142 ASP A O 1
ATOM 1084 N N . GLN A 1 143 ? 0.336 36.043 20.801 1.00 50.31 143 GLN A N 1
ATOM 1085 C CA . GLN A 1 143 ? -1.095 35.895 21.072 1.00 50.31 143 GLN A CA 1
ATOM 1086 C C . GLN A 1 143 ? -1.540 37.049 21.977 1.00 50.31 143 GLN A C 1
ATOM 1088 O O . GLN A 1 143 ? -0.895 37.329 22.984 1.00 50.31 143 GLN A O 1
ATOM 1093 N N . GLY A 1 144 ? -2.681 37.670 21.668 1.00 44.59 144 GLY A N 1
ATOM 1094 C CA . GLY A 1 144 ? -3.266 38.725 22.496 1.00 44.59 144 GLY A CA 1
ATOM 1095 C C . GLY A 1 144 ? -4.733 39.007 22.169 1.00 44.59 144 GLY A C 1
ATOM 1096 O O . GLY A 1 144 ? -5.050 39.711 21.222 1.00 44.59 144 GLY A O 1
ATOM 1097 N N . THR A 1 145 ? -5.597 38.422 22.988 1.00 46.22 145 THR A N 1
ATOM 1098 C CA . THR A 1 145 ? -7.065 38.447 23.105 1.00 46.22 145 THR A CA 1
ATOM 1099 C C . THR A 1 145 ? -7.752 39.828 23.063 1.00 46.22 145 THR A C 1
ATOM 1101 O O . THR A 1 145 ? -7.251 40.783 23.646 1.00 46.22 145 THR A O 1
ATOM 1104 N N . GLY A 1 146 ? -8.988 39.895 22.534 1.00 39.72 146 GLY A N 1
ATOM 1105 C CA . GLY A 1 146 ? -9.957 40.965 22.847 1.00 39.72 146 GLY A CA 1
ATOM 1106 C C . GLY A 1 146 ? -11.261 40.914 22.029 1.00 39.72 146 GLY A C 1
ATOM 1107 O O . GLY A 1 146 ? -11.226 41.068 20.815 1.00 39.72 146 GLY A O 1
ATOM 1108 N N . ALA A 1 147 ? -12.403 40.694 22.692 1.00 46.59 147 ALA A N 1
ATOM 1109 C CA . ALA A 1 147 ? -13.769 40.741 22.138 1.00 46.59 147 ALA A CA 1
ATOM 1110 C C . ALA A 1 147 ? -14.424 42.147 22.337 1.00 46.59 147 ALA A C 1
ATOM 1112 O O . ALA A 1 147 ? -13.708 43.078 22.696 1.00 46.59 147 ALA A O 1
ATOM 1113 N N . PRO A 1 148 ? -15.745 42.338 22.118 1.00 60.59 148 PRO A N 1
ATOM 1114 C CA . PRO A 1 148 ? -16.353 43.092 21.016 1.00 60.59 148 PRO A CA 1
ATOM 1115 C C . PRO A 1 148 ? -16.872 44.501 21.396 1.00 60.59 148 PRO A C 1
ATOM 1117 O O . PRO A 1 148 ? -17.001 44.821 22.577 1.00 60.59 148 PRO A O 1
ATOM 1120 N N . LEU A 1 149 ? -17.282 45.285 20.389 1.00 49.38 149 LEU A N 1
ATOM 1121 C CA . LEU A 1 149 ? -18.353 46.293 20.475 1.00 49.38 149 LEU A CA 1
ATOM 1122 C C . LEU A 1 149 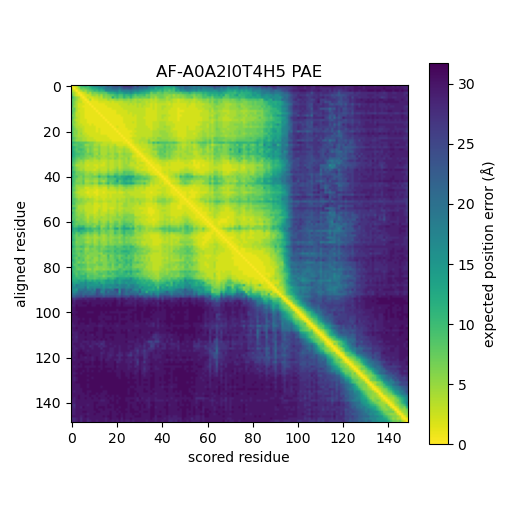? -19.237 46.207 19.228 1.00 49.38 149 LEU A C 1
ATOM 1124 O O . LEU A 1 149 ? -18.664 46.010 18.132 1.00 49.38 149 LEU A O 1
#

Radius of gyration: 25.96 Å; Cα contacts (8 Å, |Δi|>4): 83; chains: 1; bounding box: 61×67×41 Å

Secondary structure (DSSP, 8-state):
-TTSHHHHHHHHHHHHHHHHHHHHTT----GGG--EE--STT------EETTEEPPEESEEEETTEEEETTS-HHHHHHHHHHHHHHHHHHHHTT---SS-PPP--------------SS-----------------------------

Organism: NCBI:txid1758121